Protein AF-A0A1A8V315-F1 (afdb_monomer)

Solvent-accessible surface area (backbone atoms only — not comparable to full-atom values): 9572 Å² total; per-residue (Å²): 135,84,80,90,46,44,50,43,30,44,54,41,32,74,73,71,54,58,68,67,44,78,43,69,24,20,44,36,90,91,48,75,68,46,77,37,24,25,43,27,65,68,96,79,27,27,38,60,56,55,62,44,84,87,80,79,86,56,86,78,93,47,46,53,66,44,49,36,66,28,47,74,40,64,92,52,38,28,38,58,14,49,55,49,49,14,42,56,28,67,58,87,80,31,70,42,77,47,79,49,71,48,101,83,71,51,72,37,32,35,34,20,57,41,31,34,31,36,51,76,95,56,36,40,22,33,39,59,36,70,76,48,76,73,58,60,63,66,49,67,58,45,97,86,56,47,46,46,70,34,44,53,61,29,88,81,40,79,48,72,86,56,92,90,61,77,131

Organism: Nothobranchius furzeri (NCBI:txid105023)

Secondary structure (DSSP, 8-state):
----S-SSHHHHHHTT--S-EEEEE-SSTTSPPEEEEEESSGGGS-EEE-EE-SSS-S-----HHHHHH-EE-TTSSEE--HHHHHHHHSSS---EEEEEE-TT--EEEEEEEEEEE--GGGTT-EEEEEEEESS---TB--SSSB-TTPPP-BTTB--SS-TTS--

Nearest PDB structures (foldseek):
  8vgp-assembly1_A  TM=9.486E-01  e=1.548E-16  Homo sapiens
  1z3s-assembly1_A  TM=9.530E-01  e=2.360E-16  Homo sapiens
  1z3u-assembly4_D  TM=9.524E-01  e=3.190E-16  Homo sapiens
  4jzc-assembly1_A  TM=9.519E-01  e=7.416E-16  Homo sapiens
  4jyo-assembly1_X  TM=9.415E-01  e=1.623E-15  Homo sapiens

Mean predicted aligned error: 3.52 Å

Foldseek 3Di:
DDQPFALFLLSVVVVVNQDWDWDWHNLDSVDDIDIFTWHRDPPRTSDTDQFDADPPPDDPQDDPVCQQCKDDDNVHGIGNHLVSQQSNQVDDWDKDKDWDADPVRDIWIKMFRHWHFHDVVLQRQIAGHDIDIDPDDQCCDDPVRHSHRAHDAHPNGAPGDPPPDRD

Structure (mmCIF, N/CA/C/O backbone):
data_AF-A0A1A8V315-F1
#
_entry.id   AF-A0A1A8V315-F1
#
loop_
_atom_site.group_PDB
_atom_site.id
_atom_site.type_symbol
_atom_site.label_atom_id
_atom_site.label_alt_id
_atom_site.label_comp_id
_atom_site.label_asym_id
_atom_site.label_entity_id
_atom_site.label_seq_id
_atom_site.pdbx_PDB_ins_code
_atom_site.Cartn_x
_atom_site.Cartn_y
_atom_site.Cartn_z
_atom_site.occupancy
_atom_site.B_iso_or_equiv
_atom_site.auth_seq_id
_atom_site.auth_comp_id
_atom_site.auth_asym_id
_atom_site.auth_atom_id
_atom_site.pdbx_PDB_model_num
ATOM 1 N N . MET A 1 1 ? 6.323 -18.278 19.549 1.00 60.03 1 MET A N 1
ATOM 2 C CA . MET A 1 1 ? 6.688 -16.880 19.848 1.00 60.03 1 MET A CA 1
ATOM 3 C C . MET A 1 1 ? 5.394 -16.127 20.091 1.00 60.03 1 MET A C 1
ATOM 5 O O . MET A 1 1 ? 4.423 -16.421 19.403 1.00 60.03 1 MET A O 1
ATOM 9 N N . GLU A 1 2 ? 5.339 -15.284 21.117 1.00 66.12 2 GLU A N 1
ATOM 10 C CA . GLU A 1 2 ? 4.138 -14.518 21.471 1.00 66.12 2 GLU A CA 1
ATOM 11 C C . GLU A 1 2 ? 4.089 -13.244 20.619 1.00 66.12 2 GLU A C 1
ATOM 13 O O . GLU A 1 2 ? 5.102 -12.560 20.475 1.00 66.12 2 GLU A O 1
ATOM 18 N N . ARG A 1 3 ? 2.941 -12.975 19.989 1.00 76.44 3 ARG A N 1
ATOM 19 C CA . ARG A 1 3 ? 2.731 -11.798 19.139 1.00 76.44 3 ARG A CA 1
ATOM 20 C C . ARG A 1 3 ? 2.585 -10.571 20.043 1.00 76.44 3 ARG A C 1
ATOM 22 O O . ARG A 1 3 ? 1.641 -10.513 20.823 1.00 76.44 3 ARG A O 1
ATOM 29 N N . LEU A 1 4 ? 3.514 -9.617 19.950 1.00 86.69 4 LEU A N 1
ATOM 30 C CA . LEU A 1 4 ? 3.532 -8.423 20.811 1.00 86.69 4 LEU A CA 1
ATOM 31 C C . LEU A 1 4 ? 2.652 -7.283 20.279 1.00 86.69 4 LEU A C 1
ATOM 33 O O . LEU A 1 4 ? 2.196 -6.452 21.062 1.00 86.69 4 LEU A O 1
ATOM 37 N N . HIS A 1 5 ? 2.399 -7.253 18.968 1.00 94.75 5 HIS A N 1
ATOM 38 C CA . HIS A 1 5 ? 1.561 -6.249 18.312 1.00 94.75 5 HIS A CA 1
ATOM 39 C C . HIS A 1 5 ? 0.553 -6.908 17.363 1.00 94.75 5 HIS A C 1
ATOM 41 O O . HIS A 1 5 ? 0.868 -7.952 16.789 1.00 94.75 5 HIS A O 1
ATOM 47 N N . PRO A 1 6 ? -0.634 -6.313 17.154 1.00 96.75 6 PRO A N 1
ATOM 48 C CA . PRO A 1 6 ? -1.595 -6.787 16.158 1.00 96.75 6 PRO A CA 1
ATOM 49 C C . PRO A 1 6 ? -0.965 -6.904 14.766 1.00 96.75 6 PRO A C 1
ATOM 51 O O . PRO A 1 6 ? -0.082 -6.126 14.416 1.00 96.75 6 PRO A O 1
ATOM 54 N N . GLN A 1 7 ? -1.416 -7.855 13.953 1.00 96.31 7 GLN A N 1
ATOM 55 C CA . GLN A 1 7 ? -0.865 -8.082 12.614 1.00 96.31 7 GLN A CA 1
ATOM 56 C C . GLN A 1 7 ? -1.101 -6.917 11.662 1.00 96.31 7 GLN A C 1
ATOM 58 O O . GLN A 1 7 ? -0.242 -6.586 10.847 1.00 96.31 7 GLN A O 1
ATOM 63 N N . ASP A 1 8 ? -2.288 -6.334 11.759 1.00 97.44 8 ASP A N 1
ATOM 64 C CA . ASP A 1 8 ? -2.817 -5.340 10.846 1.00 97.44 8 ASP A CA 1
ATOM 65 C C . ASP A 1 8 ? -3.928 -4.522 11.520 1.00 97.44 8 ASP A C 1
ATOM 67 O O . ASP A 1 8 ? -4.330 -4.771 12.664 1.00 97.44 8 ASP A O 1
ATOM 71 N N . CYS A 1 9 ? -4.441 -3.533 10.791 1.00 98.44 9 CYS A N 1
ATOM 72 C CA . CYS A 1 9 ? -5.534 -2.687 11.246 1.00 98.44 9 CYS A CA 1
ATOM 73 C C . CYS A 1 9 ? -6.849 -3.456 11.438 1.00 98.44 9 CYS A C 1
ATOM 75 O O . CYS A 1 9 ? -7.658 -3.063 12.276 1.00 98.44 9 CYS A O 1
ATOM 77 N N . ALA A 1 10 ? -7.066 -4.572 10.735 1.00 97.88 10 ALA A N 1
ATOM 78 C CA . ALA A 1 10 ? -8.269 -5.382 10.900 1.00 97.88 10 ALA A CA 1
ATOM 79 C C . ALA A 1 10 ? -8.264 -6.134 12.241 1.00 97.88 10 ALA A C 1
ATOM 81 O O . ALA A 1 10 ? -9.309 -6.282 12.878 1.00 97.88 10 ALA A O 1
ATOM 82 N N . GLU A 1 11 ? -7.102 -6.598 12.711 1.00 97.31 11 GLU A N 1
ATOM 83 C CA . GLU A 1 11 ? -6.946 -7.148 14.057 1.00 97.31 11 GLU A CA 1
ATOM 84 C C . GLU A 1 11 ? -7.182 -6.077 15.127 1.00 97.31 11 GLU A C 1
ATOM 86 O O . GLU A 1 11 ? -7.951 -6.329 16.052 1.00 97.31 11 GLU A O 1
ATOM 91 N N . ILE A 1 12 ? -6.625 -4.872 14.959 1.00 98.31 12 ILE A N 1
ATOM 92 C CA . ILE A 1 12 ? -6.882 -3.724 15.850 1.00 98.31 12 ILE A CA 1
ATOM 93 C C . ILE A 1 12 ? -8.383 -3.406 15.915 1.00 98.31 12 ILE A C 1
ATOM 95 O O . ILE A 1 12 ? -8.949 -3.295 17.003 1.00 98.31 12 ILE A O 1
ATOM 99 N N . TYR A 1 13 ? -9.047 -3.340 14.761 1.00 98.38 13 TYR A N 1
ATOM 100 C CA . TYR A 1 13 ? -10.476 -3.056 14.672 1.00 98.38 13 TYR A CA 1
ATOM 101 C C . TYR A 1 13 ? -11.324 -4.108 15.398 1.00 98.38 13 TYR A C 1
ATOM 103 O O . TYR A 1 13 ? -12.229 -3.775 16.164 1.00 98.38 13 TYR A O 1
ATOM 111 N N . ARG A 1 14 ? -10.992 -5.400 15.245 1.00 97.94 14 ARG A N 1
ATOM 112 C CA . ARG A 1 14 ? -11.667 -6.500 15.963 1.00 97.94 14 ARG A CA 1
ATOM 113 C C . ARG A 1 14 ? -11.475 -6.453 17.479 1.00 97.94 14 ARG A C 1
ATOM 115 O O . ARG A 1 14 ? -12.304 -7.009 18.197 1.00 97.94 14 ARG A O 1
ATOM 122 N N . LEU A 1 15 ? -10.422 -5.798 17.967 1.00 96.94 15 LEU A N 1
ATOM 123 C CA . LEU A 1 15 ? -10.215 -5.544 19.397 1.00 96.94 15 LEU A CA 1
ATOM 124 C C . LEU A 1 15 ? -11.086 -4.388 19.929 1.00 96.94 15 LEU A C 1
ATOM 126 O O . LEU A 1 15 ? -11.031 -4.089 21.119 1.00 96.94 15 LEU A O 1
ATOM 130 N N . GLY A 1 16 ? -11.914 -3.769 19.080 1.00 97.81 16 GLY A N 1
ATOM 131 C CA . GLY A 1 16 ? -12.839 -2.695 19.448 1.00 97.81 16 GLY A CA 1
ATOM 132 C C . GLY A 1 16 ? -12.241 -1.293 19.348 1.00 97.81 16 GLY A C 1
ATOM 133 O O . GLY A 1 16 ? -12.861 -0.340 19.812 1.00 97.81 16 GLY A O 1
ATOM 134 N N . ILE A 1 17 ? -11.051 -1.156 18.758 1.00 98.00 17 ILE A N 1
ATOM 135 C CA . ILE A 1 17 ? -10.413 0.137 18.504 1.00 98.00 17 ILE A CA 1
ATOM 136 C C . ILE A 1 17 ? -10.836 0.599 17.107 1.00 98.00 17 ILE A C 1
ATOM 138 O O . ILE A 1 17 ? -10.358 0.074 16.104 1.00 98.00 17 ILE A O 1
ATOM 142 N N . THR A 1 18 ? -11.757 1.560 17.049 1.00 97.69 18 THR A N 1
ATOM 143 C CA . THR A 1 18 ? -12.447 1.957 15.810 1.00 97.69 18 THR A CA 1
ATOM 144 C C . THR A 1 18 ? -12.186 3.404 15.393 1.00 97.69 18 THR A C 1
ATOM 146 O O . THR A 1 18 ? -12.933 3.930 14.577 1.00 97.69 18 THR A O 1
ATOM 149 N N . GLU A 1 19 ? -11.181 4.068 15.965 1.00 98.31 19 GLU A N 1
ATOM 150 C CA . GLU A 1 19 ? -10.804 5.431 15.573 1.00 98.31 19 GLU A CA 1
ATOM 151 C C . GLU A 1 19 ? -9.685 5.405 14.528 1.00 98.31 19 GLU A C 1
ATOM 153 O O . GLU A 1 19 ? -8.720 4.642 14.657 1.00 98.31 19 GLU A O 1
ATOM 158 N N . ASP A 1 20 ? -9.790 6.254 13.508 1.00 98.56 20 ASP A N 1
ATOM 159 C CA . ASP A 1 20 ? -8.708 6.485 12.551 1.00 98.56 20 ASP A CA 1
ATOM 160 C C . ASP A 1 20 ? -7.434 6.935 13.268 1.00 98.56 20 ASP A C 1
ATOM 162 O O . ASP A 1 20 ? -7.462 7.750 14.194 1.00 98.56 20 ASP A O 1
ATOM 166 N N . GLY A 1 21 ? -6.281 6.442 12.824 1.00 98.31 21 GLY A N 1
ATOM 167 C CA . GLY A 1 21 ? -5.029 6.813 13.469 1.00 98.31 21 GLY A CA 1
ATOM 168 C C . GLY A 1 21 ? -3.811 6.076 12.954 1.00 98.31 21 GLY A C 1
ATOM 169 O O . GLY A 1 21 ? -3.885 5.252 12.043 1.00 98.31 21 GLY A O 1
ATOM 170 N N . ILE A 1 22 ? -2.667 6.396 13.554 1.00 98.62 22 ILE A N 1
ATOM 171 C CA . ILE A 1 22 ? -1.428 5.650 13.352 1.00 98.62 22 ILE A CA 1
ATOM 172 C C . ILE A 1 22 ? -1.292 4.639 14.479 1.00 98.62 22 ILE A C 1
ATOM 174 O O . ILE A 1 22 ? -1.360 4.997 15.654 1.00 98.62 22 ILE A O 1
ATOM 178 N N . TYR A 1 23 ? -1.073 3.387 14.105 1.00 98.44 23 TYR A N 1
ATOM 179 C CA . TYR A 1 23 ? -0.937 2.280 15.034 1.00 98.44 23 TYR A CA 1
ATOM 180 C C . TYR A 1 23 ? 0.316 1.474 14.730 1.00 98.44 23 TYR A C 1
ATOM 182 O O . TYR A 1 23 ? 0.768 1.393 13.588 1.00 98.44 23 TYR A O 1
ATOM 190 N N . THR A 1 24 ? 0.863 0.837 15.760 1.00 98.06 24 THR A N 1
ATOM 191 C CA . THR A 1 24 ? 1.945 -0.132 15.597 1.00 98.06 24 THR A CA 1
ATOM 192 C C . THR A 1 24 ? 1.365 -1.501 15.260 1.00 98.06 24 THR A C 1
ATOM 194 O O . THR A 1 24 ? 0.593 -2.058 16.043 1.00 98.06 24 THR A O 1
ATOM 197 N N . ILE A 1 25 ? 1.778 -2.051 14.121 1.00 97.75 25 ILE A N 1
ATOM 198 C CA . ILE A 1 25 ? 1.414 -3.392 13.659 1.00 97.75 25 ILE A CA 1
ATOM 199 C C . ILE A 1 25 ? 2.659 -4.259 13.467 1.00 97.75 25 ILE A C 1
ATOM 201 O O . ILE A 1 25 ? 3.766 -3.751 13.295 1.00 97.75 25 ILE A O 1
ATOM 205 N N . GLN A 1 26 ? 2.482 -5.577 13.465 1.00 97.00 26 GLN A N 1
ATOM 206 C CA . GLN A 1 26 ? 3.531 -6.554 13.189 1.00 97.00 26 GLN A CA 1
ATOM 207 C C . GLN A 1 26 ? 3.035 -7.588 12.159 1.00 97.00 26 GLN A C 1
ATOM 209 O O . GLN A 1 26 ? 2.537 -8.653 12.537 1.00 97.00 26 GLN A O 1
ATOM 214 N N . PRO A 1 27 ? 3.168 -7.287 10.848 1.00 95.50 27 PRO A N 1
ATOM 215 C CA . PRO A 1 27 ? 2.681 -8.152 9.771 1.00 95.50 27 PRO A CA 1
ATOM 216 C C . PRO A 1 27 ? 3.271 -9.564 9.769 1.00 95.50 27 PRO A C 1
ATOM 218 O O . PRO A 1 27 ? 2.569 -10.532 9.475 1.00 95.50 27 PRO A O 1
ATOM 221 N N . ASP A 1 28 ? 4.559 -9.667 10.100 1.00 93.06 28 ASP A N 1
ATOM 222 C CA . ASP A 1 28 ? 5.306 -10.914 10.234 1.00 93.06 28 ASP A CA 1
ATOM 223 C C . ASP A 1 28 ? 5.763 -11.078 11.687 1.00 93.06 28 ASP A C 1
ATOM 225 O O . ASP A 1 28 ? 6.378 -10.175 12.251 1.00 93.06 28 ASP A O 1
ATOM 229 N N . LEU A 1 29 ? 5.489 -12.240 12.284 1.00 89.44 29 LEU A N 1
ATOM 230 C CA . LEU A 1 29 ? 5.879 -12.563 13.660 1.00 89.44 29 LEU A CA 1
ATOM 231 C C . LEU A 1 29 ? 7.397 -12.564 13.859 1.00 89.44 29 LEU A C 1
ATOM 233 O O . LEU A 1 29 ? 7.860 -12.306 14.969 1.00 89.44 29 LEU A O 1
ATOM 237 N N . GLU A 1 30 ? 8.153 -12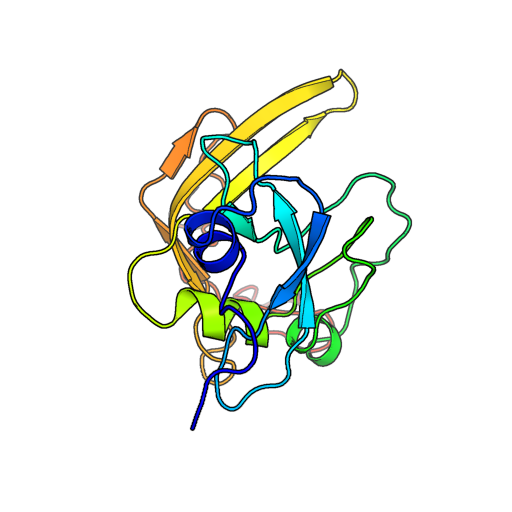.881 12.809 1.00 89.75 30 GLU A N 1
ATOM 238 C CA . GLU A 1 30 ? 9.620 -12.870 12.831 1.00 89.75 30 GLU A CA 1
ATOM 239 C C . GLU A 1 30 ? 10.198 -11.523 12.362 1.00 89.75 30 GLU A C 1
ATOM 241 O O . GLU A 1 30 ? 11.399 -11.280 12.488 1.00 89.75 30 GLU A O 1
ATOM 246 N N . GLY A 1 31 ? 9.341 -10.633 11.851 1.00 88.81 31 GLY A N 1
ATOM 247 C CA . GLY A 1 31 ? 9.699 -9.308 11.363 1.00 88.81 31 GLY A CA 1
ATOM 248 C C . GLY A 1 31 ? 9.555 -8.204 12.418 1.00 88.81 31 GLY A C 1
ATOM 249 O O . GLY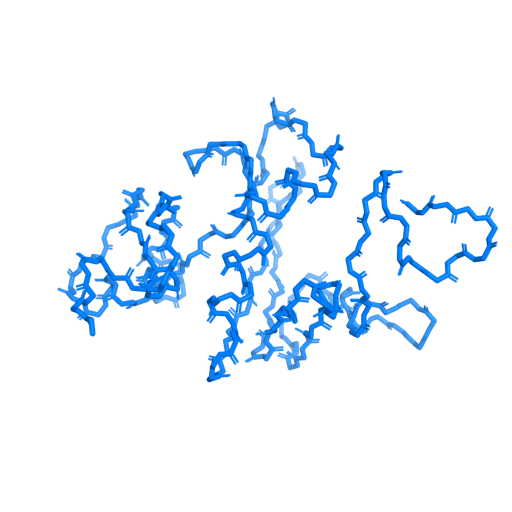 A 1 31 ? 8.946 -8.403 13.477 1.00 88.81 31 GLY A O 1
ATOM 250 N N . PRO A 1 32 ? 10.112 -7.010 12.142 1.00 91.75 32 PRO A N 1
ATOM 251 C CA . PRO A 1 32 ? 9.949 -5.854 13.011 1.00 91.75 32 PRO A CA 1
ATOM 252 C C . PRO A 1 32 ? 8.499 -5.357 13.002 1.00 91.75 32 PRO A C 1
ATOM 254 O O . PRO A 1 32 ? 7.795 -5.443 11.994 1.00 91.75 32 PRO A O 1
ATOM 257 N N . ALA A 1 33 ? 8.077 -4.780 14.126 1.00 95.88 33 ALA A N 1
ATOM 258 C CA . ALA A 1 33 ? 6.872 -3.966 14.160 1.00 95.88 33 ALA A CA 1
ATOM 259 C C . ALA A 1 33 ? 7.108 -2.630 13.436 1.00 95.88 33 ALA A C 1
ATOM 261 O O . ALA A 1 33 ? 8.234 -2.128 13.392 1.00 95.88 33 ALA A O 1
ATOM 262 N N . LEU A 1 34 ? 6.045 -2.055 12.882 1.00 97.00 34 LEU A N 1
ATOM 263 C CA . LEU A 1 34 ? 6.081 -0.811 12.118 1.00 97.00 34 LEU A CA 1
ATOM 264 C C . LEU A 1 34 ? 4.816 0.016 12.349 1.00 97.00 34 LEU A C 1
ATOM 266 O O . LEU A 1 34 ? 3.779 -0.512 12.750 1.00 97.00 34 LEU A O 1
ATOM 270 N N . GLU A 1 35 ? 4.905 1.317 12.097 1.00 98.19 35 GLU A N 1
ATOM 271 C CA . GLU A 1 35 ? 3.755 2.217 12.151 1.00 98.19 35 GLU A CA 1
ATOM 272 C C . GLU A 1 35 ? 2.970 2.168 10.838 1.00 98.19 35 GLU A C 1
ATOM 274 O O . GLU A 1 35 ? 3.537 2.316 9.755 1.00 98.19 35 GLU A O 1
ATOM 279 N N . ALA A 1 36 ? 1.656 1.992 10.938 1.00 98.50 36 ALA A N 1
ATOM 280 C CA . ALA A 1 36 ? 0.740 2.011 9.810 1.00 98.50 36 ALA A CA 1
ATOM 281 C C . ALA A 1 36 ? -0.427 2.953 10.095 1.00 98.50 36 ALA A C 1
ATOM 283 O O . ALA A 1 36 ? -0.920 3.035 11.222 1.00 98.50 36 ALA A O 1
ATOM 284 N N . LYS A 1 37 ? -0.889 3.648 9.055 1.00 98.69 37 LYS A N 1
ATOM 285 C CA . LYS A 1 37 ? -2.153 4.372 9.119 1.00 98.69 37 LYS A CA 1
ATOM 286 C C . LYS A 1 37 ? -3.292 3.370 8.985 1.00 98.69 37 LYS A C 1
ATOM 288 O O . LYS A 1 37 ? -3.330 2.603 8.021 1.00 98.69 37 LYS A O 1
ATOM 293 N N . CYS A 1 38 ? -4.203 3.399 9.945 1.00 98.75 38 CYS A N 1
ATOM 294 C CA . CYS A 1 38 ? -5.424 2.622 9.923 1.00 98.75 38 CYS A CA 1
ATOM 295 C C . CYS A 1 38 ? -6.611 3.533 9.635 1.00 98.75 38 CYS A C 1
ATOM 297 O O . CYS A 1 38 ? -6.825 4.514 10.348 1.00 98.75 38 CYS A O 1
ATOM 299 N N . ASP A 1 39 ? -7.361 3.178 8.598 1.00 98.62 39 ASP A N 1
ATOM 300 C CA . ASP A 1 39 ? -8.690 3.714 8.327 1.00 98.62 39 ASP A CA 1
ATOM 301 C C . ASP A 1 39 ? -9.718 2.737 8.916 1.00 98.62 39 ASP A C 1
ATOM 303 O O . ASP A 1 39 ? -9.848 1.576 8.505 1.00 98.62 39 ASP A O 1
ATOM 307 N N . MET A 1 40 ? -10.390 3.204 9.960 1.00 98.44 40 MET A N 1
ATOM 308 C CA . MET A 1 40 ? -11.342 2.471 10.778 1.00 98.44 40 MET A CA 1
ATOM 309 C C . MET A 1 40 ? -12.796 2.838 10.457 1.00 98.44 40 MET A C 1
ATOM 311 O O . MET A 1 40 ? -13.712 2.275 11.057 1.00 98.44 40 MET A O 1
ATOM 315 N N . GLU A 1 41 ? -13.034 3.715 9.484 1.00 97.88 41 GLU A N 1
ATOM 316 C CA . GLU A 1 41 ? -14.374 4.203 9.150 1.00 97.88 41 GLU A CA 1
ATOM 317 C C . GLU A 1 41 ? -14.838 3.738 7.764 1.00 97.88 41 GLU A C 1
ATOM 319 O O . GLU A 1 41 ? -15.978 3.282 7.591 1.00 97.88 41 GLU A O 1
ATOM 324 N N . THR A 1 42 ? -13.962 3.809 6.763 1.00 96.88 42 THR A N 1
ATOM 325 C CA . THR A 1 42 ? -14.301 3.559 5.362 1.00 96.88 42 THR A CA 1
ATOM 326 C C . THR A 1 42 ? -14.790 2.130 5.172 1.00 96.88 42 THR A C 1
ATOM 328 O O . THR A 1 42 ? -14.107 1.168 5.501 1.00 96.88 42 THR A O 1
ATOM 331 N N . VAL A 1 43 ? -15.993 1.959 4.614 1.00 95.31 43 VAL A N 1
ATOM 332 C CA . VAL A 1 43 ? -16.558 0.643 4.238 1.00 95.31 43 VAL A CA 1
ATOM 333 C C . VAL A 1 43 ? -16.451 -0.396 5.376 1.00 95.31 43 VAL A C 1
ATOM 335 O O . VAL A 1 43 ? -16.145 -1.561 5.153 1.00 95.31 43 VAL A O 1
ATOM 338 N N . GLY A 1 44 ? -16.708 0.023 6.619 1.00 95.88 44 GLY A N 1
ATOM 339 C CA . GLY A 1 44 ? -16.686 -0.871 7.783 1.00 95.88 44 GLY A CA 1
ATOM 340 C C . GLY A 1 44 ? -15.334 -0.991 8.494 1.00 95.88 44 GLY A C 1
ATOM 341 O O . GLY A 1 44 ? -15.251 -1.762 9.447 1.00 95.88 44 GLY A O 1
ATOM 342 N N . GLY A 1 45 ? -14.325 -0.219 8.080 1.00 97.81 45 GLY A N 1
ATOM 343 C CA . GLY A 1 45 ? -13.070 -0.042 8.809 1.00 97.81 45 GLY A CA 1
ATOM 344 C C . GLY A 1 45 ? -12.104 -1.225 8.768 1.00 97.81 45 GLY A C 1
ATOM 345 O O . GLY A 1 45 ? -12.310 -2.219 8.070 1.00 97.81 45 GLY A O 1
ATOM 346 N N . GLY A 1 46 ? -11.018 -1.105 9.536 1.00 98.25 46 GLY A N 1
ATOM 347 C CA . GLY A 1 46 ? -9.965 -2.117 9.626 1.00 98.25 46 GLY A CA 1
ATOM 348 C C . GLY A 1 46 ? -8.991 -2.108 8.446 1.00 98.25 46 GLY A C 1
ATOM 349 O O . GLY A 1 46 ? -8.281 -3.089 8.226 1.00 98.25 46 GLY A O 1
ATOM 350 N N . TRP A 1 47 ? -8.936 -1.018 7.684 1.00 98.62 47 TRP A N 1
ATOM 351 C CA . TRP A 1 47 ? -8.071 -0.897 6.519 1.00 98.62 47 TRP A CA 1
ATOM 352 C C . TRP A 1 47 ? -6.669 -0.459 6.914 1.00 98.62 47 TRP A C 1
ATOM 354 O O . TRP A 1 47 ? -6.467 0.622 7.461 1.00 98.62 47 TRP A O 1
ATOM 364 N N . THR A 1 48 ? -5.679 -1.275 6.564 1.00 98.75 48 THR A N 1
ATOM 365 C CA . THR A 1 48 ? -4.274 -0.867 6.595 1.00 98.75 48 THR A CA 1
ATOM 366 C C . THR A 1 48 ? -3.963 -0.063 5.339 1.00 98.75 48 THR A C 1
ATOM 368 O O . THR A 1 48 ? -3.973 -0.608 4.233 1.00 98.75 48 THR A O 1
ATOM 371 N N . VAL A 1 49 ? -3.665 1.227 5.489 1.00 98.75 49 VAL A N 1
ATOM 372 C CA . VAL A 1 49 ? -3.274 2.081 4.363 1.00 98.75 49 VAL A CA 1
ATOM 373 C C . VAL A 1 49 ? -1.849 1.716 3.949 1.00 98.75 49 VAL A C 1
ATOM 375 O O . VAL A 1 49 ? -0.894 1.939 4.687 1.00 98.75 49 VAL A O 1
ATOM 378 N N . ILE A 1 50 ? -1.711 1.116 2.766 1.00 98.62 50 ILE A N 1
ATOM 379 C CA . ILE A 1 50 ? -0.415 0.646 2.247 1.00 98.62 50 ILE A CA 1
ATOM 380 C C . ILE A 1 50 ? 0.324 1.701 1.411 1.00 98.62 50 ILE A C 1
ATOM 382 O O . ILE A 1 50 ? 1.532 1.591 1.196 1.00 98.62 50 ILE A O 1
ATOM 386 N N . GLN A 1 51 ? -0.405 2.694 0.900 1.00 98.69 51 GLN A N 1
ATOM 387 C CA . GLN A 1 51 ? 0.099 3.751 0.032 1.00 98.69 51 GLN A CA 1
ATOM 388 C C . GLN A 1 51 ? -0.843 4.956 0.105 1.00 98.69 51 GLN A C 1
ATOM 390 O O . GLN A 1 51 ? -2.056 4.773 0.012 1.00 98.69 51 GLN A O 1
ATOM 395 N N . ASN A 1 52 ? -0.303 6.172 0.199 1.00 98.50 52 ASN A N 1
ATOM 396 C CA . ASN A 1 52 ? -1.096 7.405 0.169 1.00 98.50 52 ASN A CA 1
ATOM 397 C C . ASN A 1 52 ? -0.373 8.522 -0.603 1.00 98.50 52 ASN A C 1
ATOM 399 O O . ASN A 1 52 ? 0.811 8.747 -0.352 1.00 98.50 52 ASN A O 1
ATOM 403 N N . ARG A 1 53 ? -1.095 9.239 -1.484 1.00 98.12 53 ARG A N 1
ATOM 404 C CA . ARG A 1 53 ? -0.662 10.480 -2.165 1.00 98.12 53 ARG A CA 1
ATOM 405 C C . ARG A 1 53 ? -1.696 11.574 -1.930 1.00 98.12 53 ARG A C 1
ATOM 407 O O . ARG A 1 53 ? -2.886 11.292 -2.024 1.00 98.12 53 ARG A O 1
ATOM 414 N N . GLN A 1 54 ? -1.260 12.805 -1.690 1.00 96.44 54 GLN A N 1
ATOM 415 C CA . GLN A 1 54 ? -2.161 13.936 -1.441 1.00 96.44 54 GLN A CA 1
ATOM 416 C C . GLN A 1 54 ? -1.571 15.311 -1.800 1.00 96.44 54 GLN A C 1
ATOM 418 O O . GLN A 1 54 ? -2.323 16.210 -2.164 1.00 96.44 54 GLN A O 1
ATOM 423 N N . ASP A 1 55 ? -0.253 15.501 -1.692 1.00 96.19 55 ASP A N 1
ATOM 424 C CA . ASP A 1 55 ? 0.389 16.825 -1.777 1.00 96.19 55 ASP A CA 1
ATOM 425 C C . ASP A 1 55 ? 1.698 16.838 -2.584 1.00 96.19 55 ASP A C 1
ATOM 427 O O . ASP A 1 55 ? 2.216 17.910 -2.900 1.00 96.19 55 ASP A O 1
ATOM 431 N N . GLY A 1 56 ? 2.216 15.668 -2.968 1.00 95.62 56 GLY A N 1
ATOM 432 C CA . GLY A 1 56 ? 3.445 15.526 -3.742 1.00 95.62 56 GLY A CA 1
ATOM 433 C C . GLY A 1 56 ? 4.724 15.861 -2.972 1.00 95.62 56 GLY A C 1
ATOM 434 O O . GLY A 1 56 ? 5.758 16.073 -3.606 1.00 95.62 56 GLY A O 1
ATOM 435 N N . LEU A 1 57 ? 4.686 15.934 -1.636 1.00 96.44 57 LEU A N 1
ATOM 436 C CA . LEU A 1 57 ? 5.856 16.279 -0.820 1.00 96.44 57 LEU A CA 1
ATOM 437 C C . LEU A 1 57 ? 6.869 15.138 -0.688 1.00 96.44 57 LEU A C 1
ATOM 439 O O . LEU A 1 57 ? 8.025 15.383 -0.334 1.00 96.44 57 LEU A O 1
ATOM 443 N N . VAL A 1 58 ? 6.460 13.898 -0.956 1.00 97.81 58 VAL A N 1
ATOM 444 C CA . VAL A 1 58 ? 7.345 12.735 -0.888 1.00 97.81 58 VAL A CA 1
ATOM 445 C C . VAL A 1 58 ? 7.693 12.278 -2.297 1.00 97.81 58 VAL A C 1
ATOM 447 O O . VAL A 1 58 ? 6.823 12.052 -3.137 1.00 97.81 58 VAL A O 1
ATOM 450 N N . ASP A 1 59 ? 8.992 12.117 -2.554 1.00 97.62 59 ASP A N 1
ATOM 451 C CA . ASP A 1 59 ? 9.470 11.502 -3.789 1.00 97.62 59 ASP A CA 1
ATOM 452 C C . ASP A 1 59 ? 9.189 9.994 -3.772 1.00 97.62 59 ASP A C 1
ATOM 454 O O . ASP A 1 59 ? 9.536 9.309 -2.807 1.00 97.62 59 ASP A O 1
ATOM 458 N N . PHE A 1 60 ? 8.571 9.494 -4.842 1.00 98.06 60 PHE A N 1
ATOM 459 C CA . PHE A 1 60 ? 8.277 8.075 -5.061 1.00 98.06 60 PHE A CA 1
ATOM 460 C C . PHE A 1 60 ? 9.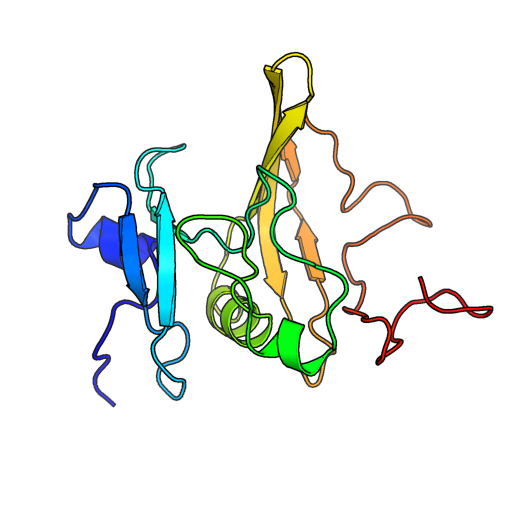217 7.444 -6.097 1.00 98.06 60 PHE A C 1
ATOM 462 O O . PHE A 1 60 ? 9.156 6.241 -6.314 1.00 98.06 60 PHE A O 1
ATOM 469 N N . ASN A 1 61 ? 10.127 8.201 -6.714 1.00 97.12 61 ASN A N 1
ATOM 470 C CA . ASN A 1 61 ? 11.189 7.626 -7.530 1.00 97.12 61 ASN A CA 1
ATOM 471 C C . ASN A 1 61 ? 12.311 7.087 -6.630 1.00 97.12 61 ASN A C 1
ATOM 473 O O . ASN A 1 61 ? 13.336 7.732 -6.413 1.00 97.12 61 ASN A O 1
ATOM 477 N N . ARG A 1 62 ? 12.067 5.910 -6.053 1.00 98.00 62 ARG A N 1
ATOM 478 C CA . ARG A 1 62 ? 12.915 5.286 -5.034 1.00 98.00 62 ARG A CA 1
ATOM 479 C C . ARG A 1 62 ? 13.545 3.988 -5.517 1.00 98.00 62 ARG A C 1
ATOM 481 O O . ARG A 1 62 ? 13.075 3.353 -6.462 1.00 98.00 62 ARG A O 1
ATOM 488 N N . THR A 1 63 ? 14.608 3.592 -4.830 1.00 98.44 63 THR A N 1
ATOM 489 C CA . THR A 1 63 ? 15.341 2.351 -5.100 1.00 98.44 63 THR A CA 1
ATOM 490 C C . THR A 1 63 ? 14.546 1.105 -4.706 1.00 98.44 63 THR A C 1
ATOM 492 O O . THR A 1 63 ? 13.585 1.168 -3.932 1.00 98.44 63 THR A O 1
ATOM 495 N N . TRP A 1 64 ? 14.981 -0.065 -5.182 1.00 98.62 64 TRP A N 1
ATOM 496 C CA . TRP A 1 64 ? 14.406 -1.358 -4.797 1.00 98.62 64 TRP A CA 1
ATOM 497 C C . TRP A 1 64 ? 14.397 -1.553 -3.281 1.00 98.62 64 TRP A C 1
ATOM 499 O O . TRP A 1 64 ? 13.416 -2.037 -2.715 1.00 98.62 64 TRP A O 1
ATOM 509 N N . GLN A 1 65 ? 15.501 -1.188 -2.624 1.00 98.62 65 GLN A N 1
ATOM 510 C CA . GLN A 1 65 ? 15.646 -1.339 -1.181 1.00 98.62 65 GLN A CA 1
ATOM 511 C C . GLN A 1 65 ? 14.647 -0.458 -0.423 1.00 98.62 65 GLN A C 1
ATOM 513 O O . GLN A 1 65 ? 13.991 -0.945 0.494 1.00 98.62 65 GLN A O 1
ATOM 518 N N . GLU A 1 66 ? 14.481 0.798 -0.835 1.00 98.62 66 GLU A N 1
ATOM 519 C CA . GLU A 1 66 ? 13.506 1.709 -0.228 1.00 98.62 66 GLU A CA 1
ATOM 520 C C . GLU A 1 66 ? 12.069 1.222 -0.449 1.00 98.62 66 GLU A C 1
ATOM 522 O O . GLU A 1 66 ? 11.267 1.231 0.478 1.00 98.62 66 GLU A O 1
ATOM 527 N N . TYR A 1 67 ? 11.731 0.714 -1.637 1.00 98.75 67 TYR A N 1
ATOM 528 C CA . TYR A 1 67 ? 10.411 0.121 -1.874 1.00 98.75 67 TYR A CA 1
ATOM 529 C C . TYR A 1 67 ? 10.178 -1.174 -1.093 1.00 98.75 67 TYR A C 1
ATOM 531 O O . TYR A 1 67 ? 9.041 -1.467 -0.715 1.00 98.75 67 TYR A O 1
ATOM 539 N N . ARG A 1 68 ? 11.230 -1.959 -0.831 1.00 98.50 68 ARG A N 1
ATOM 540 C CA . ARG A 1 68 ? 11.161 -3.131 0.050 1.00 98.50 68 ARG A CA 1
ATOM 541 C C . ARG A 1 68 ? 10.841 -2.729 1.485 1.00 98.50 68 ARG A C 1
ATOM 543 O O . ARG A 1 68 ? 9.956 -3.343 2.082 1.00 98.50 68 ARG A O 1
ATOM 550 N N . GLU A 1 69 ? 11.588 -1.768 2.019 1.00 98.12 69 GLU A N 1
ATOM 551 C CA . GLU A 1 69 ? 11.547 -1.354 3.428 1.00 98.12 69 GLU A CA 1
ATOM 552 C C . GLU A 1 69 ? 10.379 -0.411 3.738 1.00 98.12 69 GLU A C 1
ATOM 554 O O . GLU A 1 69 ? 9.884 -0.412 4.860 1.00 98.12 69 GLU A O 1
ATOM 559 N N . GLY A 1 70 ? 9.899 0.326 2.738 1.00 98.44 70 GLY A N 1
ATOM 560 C CA . GLY A 1 70 ? 8.922 1.393 2.909 1.00 98.44 70 GLY A CA 1
ATOM 561 C C . GLY A 1 70 ? 9.590 2.756 3.079 1.00 98.44 70 GLY A C 1
ATOM 562 O O . GLY A 1 70 ? 10.769 2.871 3.415 1.00 98.44 70 GLY A O 1
ATOM 563 N N . PHE A 1 71 ? 8.832 3.813 2.804 1.00 98.69 71 PHE A N 1
ATOM 564 C CA . PHE A 1 71 ? 9.303 5.193 2.906 1.00 98.69 71 PHE A CA 1
ATOM 565 C C . PHE A 1 71 ? 8.141 6.171 3.090 1.00 98.69 71 PHE A C 1
ATOM 567 O O . PHE A 1 71 ? 6.981 5.848 2.836 1.00 98.69 71 PHE A O 1
ATOM 574 N N . GLY A 1 72 ? 8.469 7.404 3.478 1.00 98.19 72 GLY A N 1
ATOM 575 C CA . GLY A 1 72 ? 7.494 8.461 3.746 1.00 98.19 72 GLY A CA 1
ATOM 576 C C . GLY A 1 72 ? 7.003 8.452 5.192 1.00 98.19 72 GLY A C 1
ATOM 577 O O . GLY A 1 72 ? 7.658 7.900 6.075 1.00 98.19 72 GLY A O 1
ATOM 578 N N . ASN A 1 73 ? 5.873 9.111 5.441 1.00 97.44 73 ASN A N 1
ATOM 579 C CA . ASN A 1 73 ? 5.270 9.215 6.769 1.00 97.44 73 ASN A CA 1
ATOM 580 C C . ASN A 1 73 ? 3.823 8.695 6.717 1.00 97.44 73 ASN A C 1
ATOM 582 O O . ASN A 1 73 ? 3.038 9.239 5.939 1.00 97.44 73 ASN A O 1
ATOM 586 N N . PRO A 1 74 ? 3.433 7.710 7.550 1.00 97.31 74 PRO A N 1
ATOM 587 C CA . PRO A 1 74 ? 2.057 7.216 7.620 1.00 97.31 74 PRO A CA 1
ATOM 588 C C . PRO A 1 74 ? 0.989 8.305 7.822 1.00 97.31 74 PRO A C 1
ATOM 590 O O . PRO A 1 74 ? -0.138 8.149 7.360 1.00 97.31 74 PRO A O 1
ATOM 593 N N . GLN A 1 75 ? 1.328 9.436 8.456 1.00 96.56 75 GLN A N 1
ATOM 594 C CA . GLN A 1 75 ? 0.421 10.584 8.617 1.00 96.56 75 GLN A CA 1
ATOM 595 C C . GLN A 1 75 ? 0.186 11.381 7.319 1.00 96.56 75 GLN A C 1
ATOM 597 O O . GLN A 1 75 ? -0.746 12.179 7.256 1.00 96.56 75 GLN A O 1
ATOM 602 N N . GLY A 1 76 ? 1.010 11.182 6.288 1.00 97.38 76 GLY A N 1
ATOM 603 C CA . GLY A 1 76 ? 0.945 11.872 4.999 1.00 97.38 76 GLY A CA 1
ATOM 604 C C . GLY A 1 76 ? 1.214 10.916 3.839 1.00 97.38 76 GLY A C 1
ATOM 605 O O . GLY A 1 76 ? 0.639 9.823 3.779 1.00 97.38 76 GLY A O 1
ATOM 606 N N . GLU A 1 77 ? 2.067 11.322 2.896 1.00 98.69 77 GLU A N 1
ATOM 607 C CA . GLU A 1 77 ? 2.446 10.463 1.772 1.00 98.69 77 GLU A CA 1
ATOM 608 C C . GLU A 1 77 ? 3.453 9.383 2.182 1.00 98.69 77 GLU A C 1
ATOM 610 O O . GLU A 1 77 ? 4.460 9.665 2.839 1.00 98.69 77 GLU A O 1
ATOM 615 N N . HIS A 1 78 ? 3.189 8.140 1.783 1.00 98.75 78 HIS A N 1
ATOM 616 C CA . HIS A 1 78 ? 4.047 7.005 2.118 1.00 98.75 78 HIS A CA 1
ATOM 617 C C . HIS A 1 78 ? 3.810 5.783 1.228 1.00 98.75 78 HIS A C 1
ATOM 619 O O . HIS A 1 78 ? 2.793 5.671 0.538 1.00 98.75 78 HIS A O 1
ATOM 625 N N . TRP A 1 79 ? 4.755 4.850 1.315 1.00 98.81 79 TRP A N 1
ATOM 626 C CA . TRP A 1 79 ? 4.656 3.464 0.876 1.00 98.81 79 TRP A CA 1
ATOM 627 C C . TRP A 1 79 ? 5.026 2.559 2.054 1.00 98.81 79 TRP A C 1
ATOM 629 O O . TRP A 1 79 ? 6.113 2.700 2.609 1.00 98.81 79 TRP A O 1
ATOM 639 N N . LEU A 1 80 ? 4.150 1.626 2.433 1.00 98.56 80 LEU A N 1
ATOM 640 C CA . LEU A 1 80 ? 4.334 0.785 3.627 1.00 98.56 80 LEU A CA 1
ATOM 641 C C . LEU A 1 80 ? 5.537 -0.169 3.527 1.00 98.56 80 LEU A C 1
ATOM 643 O O . LEU A 1 80 ? 6.110 -0.544 4.543 1.00 98.56 80 LEU A O 1
ATOM 647 N N . GLY A 1 81 ? 5.920 -0.558 2.308 1.00 98.56 81 GLY A N 1
ATOM 648 C CA . GLY A 1 81 ? 7.047 -1.456 2.050 1.00 98.56 81 GLY A CA 1
ATOM 649 C C . GLY A 1 81 ? 6.617 -2.829 1.539 1.00 98.56 81 GLY A C 1
ATOM 650 O O . GLY A 1 81 ? 5.749 -3.493 2.105 1.00 98.56 81 GLY A O 1
ATOM 651 N N . ASN A 1 82 ? 7.246 -3.296 0.462 1.00 98.69 82 ASN A N 1
ATOM 652 C CA . ASN A 1 82 ? 6.867 -4.541 -0.209 1.00 98.69 82 ASN A CA 1
ATOM 653 C C . ASN A 1 82 ? 7.039 -5.777 0.685 1.00 98.69 82 ASN A C 1
ATOM 655 O O . ASN A 1 82 ? 6.279 -6.736 0.548 1.00 98.69 82 ASN A O 1
ATOM 659 N N . ALA A 1 83 ? 8.005 -5.763 1.611 1.00 98.19 83 ALA A N 1
ATOM 660 C CA . ALA A 1 83 ? 8.158 -6.837 2.590 1.00 98.19 83 ALA A CA 1
ATOM 661 C C . ALA A 1 83 ? 6.934 -6.929 3.519 1.00 98.19 83 ALA A C 1
ATOM 663 O O . ALA A 1 83 ? 6.408 -8.023 3.725 1.00 98.19 83 ALA A O 1
ATOM 664 N N . ALA A 1 84 ? 6.430 -5.786 3.996 1.00 97.88 84 ALA A N 1
ATOM 665 C CA . ALA A 1 84 ? 5.219 -5.721 4.809 1.00 97.88 84 ALA A CA 1
ATOM 666 C C . ALA A 1 84 ? 3.977 -6.139 4.007 1.00 97.88 84 ALA A C 1
ATOM 668 O O . ALA A 1 84 ? 3.207 -6.973 4.477 1.00 97.88 84 ALA A O 1
ATOM 669 N N . LEU A 1 85 ? 3.808 -5.647 2.771 1.00 98.25 85 LEU A N 1
ATOM 670 C CA . LEU A 1 85 ? 2.695 -6.055 1.897 1.00 98.25 85 LEU A CA 1
ATOM 671 C C . LEU A 1 85 ? 2.699 -7.567 1.633 1.00 98.25 85 LEU A C 1
ATOM 673 O O . LEU A 1 85 ? 1.642 -8.203 1.646 1.00 98.25 85 LEU A O 1
ATOM 677 N N . HIS A 1 86 ? 3.875 -8.152 1.393 1.00 98.31 86 HIS A N 1
ATOM 678 C CA . HIS A 1 86 ? 4.000 -9.595 1.233 1.00 98.31 86 HIS A CA 1
ATOM 679 C C . HIS A 1 86 ? 3.565 -10.329 2.504 1.00 98.31 86 HIS A C 1
ATOM 681 O O . HIS A 1 86 ? 2.720 -11.216 2.421 1.00 98.31 86 HIS A O 1
ATOM 687 N N . ALA A 1 87 ? 4.095 -9.941 3.667 1.00 97.25 87 ALA A N 1
ATOM 688 C CA . ALA A 1 87 ? 3.753 -10.562 4.943 1.00 97.25 87 ALA A CA 1
ATOM 689 C C . ALA A 1 87 ? 2.242 -10.511 5.213 1.00 97.25 87 ALA A C 1
ATOM 691 O O . ALA A 1 87 ? 1.638 -11.559 5.450 1.00 97.25 87 ALA A O 1
ATOM 692 N N . LEU A 1 88 ? 1.631 -9.328 5.060 1.00 97.25 88 LEU A N 1
ATOM 693 C CA . LEU A 1 88 ? 0.188 -9.119 5.201 1.00 97.25 88 LEU A CA 1
ATOM 694 C C . LEU A 1 88 ? -0.603 -10.056 4.286 1.00 97.25 88 LEU A C 1
ATOM 696 O O . LEU A 1 88 ? -1.491 -10.762 4.741 1.00 97.25 88 LEU A O 1
ATOM 700 N N . THR A 1 89 ? -0.251 -10.122 3.002 1.00 97.69 89 THR A N 1
ATOM 701 C CA . THR A 1 89 ? -1.081 -10.797 1.989 1.00 97.69 89 THR A CA 1
ATOM 702 C C . THR A 1 89 ? -0.718 -12.264 1.720 1.00 97.69 89 THR A C 1
ATOM 704 O O . THR A 1 89 ? -1.361 -12.929 0.899 1.00 97.69 89 THR A O 1
ATOM 707 N N . SER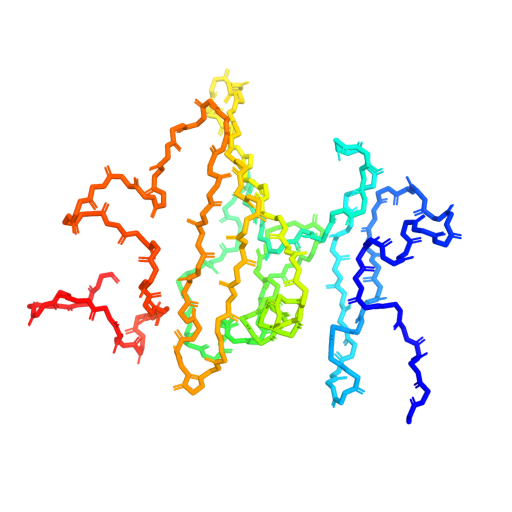 A 1 90 ? 0.307 -12.790 2.399 1.00 93.75 90 SER A N 1
ATOM 708 C CA . SER A 1 90 ? 0.868 -14.128 2.160 1.00 93.75 90 SER A CA 1
ATOM 709 C C . SER A 1 90 ? -0.100 -15.269 2.495 1.00 93.75 90 SER A C 1
ATOM 711 O O . SER A 1 90 ? -0.130 -16.286 1.793 1.00 93.75 90 SER A O 1
ATOM 713 N N . ALA A 1 91 ? -0.928 -15.097 3.525 1.00 87.50 91 ALA A N 1
ATOM 714 C CA . ALA A 1 91 ? -1.907 -16.077 3.983 1.00 87.50 91 ALA A CA 1
ATOM 715 C C . ALA A 1 91 ? -3.342 -15.590 3.735 1.00 87.50 91 ALA A C 1
ATOM 717 O O . ALA A 1 91 ? -3.597 -14.400 3.662 1.00 87.50 91 ALA A O 1
ATOM 718 N N . GLY A 1 92 ? -4.305 -16.503 3.603 1.00 89.62 92 GLY A N 1
ATOM 719 C CA . GLY A 1 92 ? -5.720 -16.129 3.487 1.00 89.62 92 GLY A CA 1
ATOM 720 C C . GLY A 1 92 ? -6.097 -15.359 2.211 1.00 89.62 92 GLY A C 1
ATOM 721 O O . GLY A 1 92 ? -5.407 -15.418 1.182 1.00 89.62 92 GLY A O 1
ATOM 722 N N . GLN A 1 93 ? -7.254 -14.701 2.282 1.00 93.12 93 GLN A N 1
ATOM 723 C CA . GLN A 1 93 ? -7.798 -13.812 1.257 1.00 93.12 93 GLN A CA 1
ATOM 724 C C . GLN A 1 93 ? -7.724 -12.376 1.762 1.00 93.12 93 GLN A C 1
ATOM 726 O O . GLN A 1 93 ? -8.096 -12.106 2.901 1.00 93.12 93 GLN A O 1
ATOM 731 N N . HIS A 1 94 ? -7.258 -11.481 0.899 1.00 97.06 94 HIS A N 1
ATOM 732 C CA . HIS A 1 94 ? -7.083 -10.071 1.203 1.00 97.06 94 HIS A CA 1
ATOM 733 C C . HIS A 1 94 ? -7.720 -9.233 0.108 1.00 97.06 94 HIS A C 1
ATOM 735 O O . HIS A 1 94 ? -7.634 -9.570 -1.076 1.00 97.06 94 HIS A O 1
ATOM 741 N N . GLN A 1 95 ? -8.342 -8.137 0.524 1.00 97.62 95 GLN A N 1
ATOM 742 C CA . GLN A 1 95 ? -8.988 -7.181 -0.355 1.00 97.62 95 GLN A CA 1
ATOM 743 C C . GLN A 1 95 ? -8.112 -5.932 -0.469 1.00 97.62 95 GLN A C 1
ATOM 745 O O . GLN A 1 95 ? -7.608 -5.428 0.531 1.00 97.62 95 GLN A O 1
ATOM 750 N N . LEU A 1 96 ? -7.947 -5.427 -1.689 1.00 98.44 96 LEU A N 1
ATOM 751 C CA . LEU A 1 96 ? -7.348 -4.122 -1.953 1.00 98.44 96 LEU A CA 1
ATOM 752 C C . LEU A 1 96 ? -8.446 -3.145 -2.349 1.00 98.44 96 LEU A C 1
ATOM 754 O O . LEU A 1 96 ? -9.206 -3.429 -3.274 1.00 98.44 96 LEU A O 1
ATOM 758 N N . ARG A 1 97 ? -8.469 -1.977 -1.711 1.00 98.50 97 ARG A N 1
ATOM 759 C CA . ARG A 1 97 ? -9.260 -0.818 -2.123 1.00 98.50 97 ARG A CA 1
ATOM 760 C C . ARG A 1 97 ? -8.316 0.300 -2.561 1.00 98.50 97 ARG A C 1
ATOM 762 O O . ARG A 1 97 ? -7.351 0.603 -1.869 1.00 98.50 97 ARG A O 1
ATOM 769 N N . ILE A 1 98 ? -8.594 0.893 -3.715 1.00 98.56 98 ILE A N 1
ATOM 770 C CA . ILE A 1 98 ? -7.898 2.062 -4.255 1.00 98.56 98 ILE A CA 1
ATOM 771 C C . ILE A 1 98 ? -8.934 3.168 -4.397 1.00 98.56 98 ILE A C 1
ATOM 773 O O . ILE A 1 98 ? -9.952 2.967 -5.059 1.00 98.56 98 ILE A O 1
ATOM 777 N N . GLU A 1 99 ? -8.659 4.326 -3.812 1.00 98.38 99 GLU A N 1
ATOM 778 C CA . GLU A 1 99 ? -9.478 5.529 -3.938 1.00 98.38 99 GLU A CA 1
ATOM 779 C C . GLU A 1 99 ? -8.665 6.626 -4.615 1.00 98.38 99 GLU A C 1
ATOM 781 O O . GLU A 1 99 ? -7.485 6.814 -4.325 1.00 98.38 99 GLU A O 1
ATOM 786 N N . LEU A 1 100 ? -9.296 7.311 -5.563 1.00 97.69 100 LEU A N 1
ATOM 787 C CA . LEU A 1 100 ? -8.689 8.359 -6.374 1.00 97.69 100 LEU A CA 1
ATOM 788 C C . LEU A 1 100 ? -9.597 9.584 -6.342 1.00 97.69 100 LEU A C 1
ATOM 790 O O . LEU A 1 100 ? -10.819 9.445 -6.420 1.00 97.69 100 LEU A O 1
ATOM 794 N N . GLU A 1 101 ? -8.998 10.768 -6.279 1.00 97.81 101 GLU A N 1
ATOM 795 C CA . GLU A 1 101 ? -9.683 12.054 -6.392 1.00 97.81 101 GLU A CA 1
ATOM 796 C C . GLU A 1 101 ? -8.999 12.890 -7.480 1.00 97.81 101 GLU A C 1
ATOM 798 O O . GLU A 1 101 ? -7.769 12.961 -7.527 1.00 97.81 101 GLU A O 1
ATOM 803 N N . ASP A 1 102 ? -9.781 13.483 -8.383 1.00 96.31 102 ASP A N 1
ATOM 804 C CA . ASP A 1 102 ? -9.258 14.421 -9.379 1.00 96.31 102 ASP A CA 1
ATOM 805 C C . ASP A 1 102 ? -9.230 15.873 -8.863 1.00 96.31 102 ASP A C 1
ATOM 807 O O . ASP A 1 102 ? -9.771 16.211 -7.812 1.00 96.31 102 ASP A O 1
ATOM 811 N N . TRP A 1 103 ? -8.630 16.778 -9.638 1.00 95.62 103 TRP A N 1
ATOM 812 C CA . TRP A 1 103 ? -8.538 18.204 -9.290 1.00 95.62 103 TRP A CA 1
ATOM 813 C C . TRP A 1 103 ? -9.895 18.930 -9.213 1.00 95.62 103 TRP A C 1
ATOM 815 O O . TRP A 1 103 ? -9.959 20.069 -8.751 1.00 95.62 103 TRP A O 1
ATOM 825 N N . TYR A 1 104 ? -10.976 18.288 -9.664 1.00 97.12 104 TYR A N 1
ATOM 826 C CA . TYR A 1 104 ? -12.358 18.759 -9.577 1.00 97.12 104 TYR A CA 1
ATOM 827 C C . TYR A 1 104 ? -13.144 18.029 -8.472 1.00 97.12 104 TYR A C 1
ATOM 829 O O . TYR A 1 104 ? -14.381 18.052 -8.478 1.00 97.12 104 TYR A O 1
ATOM 837 N N . GLN A 1 105 ? -12.436 17.398 -7.525 1.00 96.38 105 GLN A N 1
ATOM 838 C CA . GLN A 1 105 ? -12.975 16.682 -6.365 1.00 96.38 105 GLN A CA 1
ATOM 839 C C . GLN A 1 105 ? -13.866 15.486 -6.740 1.00 96.38 105 GLN A C 1
ATOM 841 O O . GLN A 1 105 ? -14.699 15.039 -5.948 1.00 96.38 105 GLN A O 1
ATOM 846 N N . GLN A 1 106 ? -13.728 14.952 -7.958 1.00 97.88 106 GLN A N 1
ATOM 847 C CA . GLN A 1 106 ? -14.437 13.743 -8.357 1.00 97.88 106 GLN A CA 1
ATOM 848 C C . GLN A 1 106 ? -13.711 12.525 -7.807 1.00 97.88 106 GLN A C 1
ATOM 850 O O . GLN A 1 106 ? -12.567 12.251 -8.168 1.00 97.88 106 GLN A O 1
ATOM 855 N N . LYS A 1 107 ? -14.417 11.768 -6.967 1.00 97.31 107 LYS A N 1
ATOM 856 C CA . LYS A 1 107 ? -13.917 10.523 -6.389 1.00 97.31 107 LYS A CA 1
ATOM 857 C C . LYS A 1 107 ? -14.312 9.315 -7.227 1.00 97.31 107 LYS A C 1
ATOM 859 O O . LYS A 1 107 ? -15.424 9.243 -7.764 1.00 97.31 107 LYS A O 1
ATOM 864 N N . ARG A 1 108 ? -13.395 8.357 -7.316 1.00 98.00 108 ARG A N 1
ATOM 865 C CA . ARG A 1 108 ? -13.597 7.029 -7.903 1.00 98.00 108 ARG A CA 1
ATOM 866 C C . ARG A 1 108 ? -12.889 5.981 -7.061 1.00 98.00 108 ARG A C 1
ATOM 868 O O . ARG A 1 108 ? -11.911 6.284 -6.380 1.00 98.00 108 ARG A O 1
ATOM 875 N N . GLN A 1 109 ? -13.363 4.745 -7.137 1.00 98.00 109 GLN A N 1
ATOM 876 C CA . GLN A 1 109 ? -12.783 3.622 -6.419 1.00 98.00 109 GLN A CA 1
ATOM 877 C C . GLN A 1 109 ? -12.637 2.370 -7.288 1.00 98.00 109 GLN A C 1
ATOM 879 O O . GLN A 1 109 ? -13.425 2.111 -8.203 1.00 98.00 109 GLN A O 1
ATOM 884 N N . ALA A 1 110 ? -11.620 1.580 -6.967 1.00 98.31 110 ALA A N 1
ATOM 885 C CA . ALA A 1 110 ? -11.429 0.225 -7.454 1.00 98.31 110 ALA A CA 1
ATOM 886 C C . ALA A 1 110 ? -11.200 -0.705 -6.266 1.00 98.31 110 ALA A C 1
ATOM 888 O O . ALA A 1 110 ? -10.366 -0.427 -5.408 1.00 98.31 110 ALA A O 1
ATOM 889 N N . THR A 1 111 ? -11.896 -1.831 -6.243 1.00 98.44 111 THR A N 1
ATOM 890 C CA . THR A 1 111 ? -11.758 -2.851 -5.211 1.00 98.44 111 THR A CA 1
ATOM 891 C C . THR A 1 111 ? -11.440 -4.193 -5.862 1.00 98.44 111 THR A C 1
ATOM 893 O O . THR A 1 111 ? -12.107 -4.580 -6.818 1.00 98.44 111 THR A O 1
ATOM 896 N N . TYR A 1 112 ? -10.436 -4.902 -5.349 1.00 98.19 112 TYR A N 1
ATOM 897 C CA . TYR A 1 112 ? -10.005 -6.230 -5.795 1.00 98.19 112 TYR A CA 1
ATOM 898 C C . TYR A 1 112 ? -10.091 -7.190 -4.607 1.00 98.19 112 TYR A C 1
ATOM 900 O O . TYR A 1 112 ? -9.338 -7.038 -3.647 1.00 98.19 112 TYR A O 1
ATOM 908 N N . ASN A 1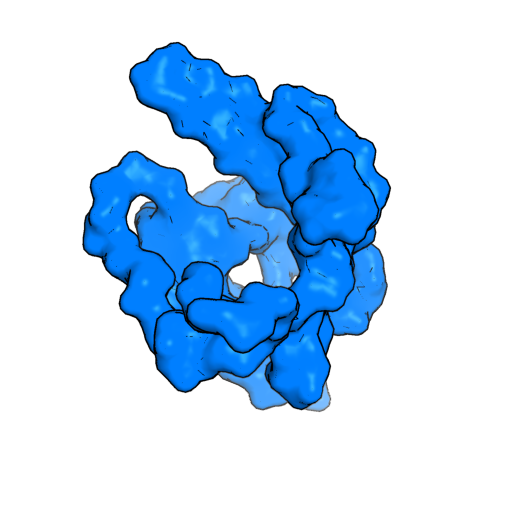 113 ? -11.001 -8.166 -4.650 1.00 97.50 113 ASN A N 1
ATOM 909 C CA . ASN A 1 113 ? -11.257 -9.072 -3.514 1.00 97.50 113 ASN A CA 1
ATOM 910 C C . ASN A 1 113 ? -10.210 -10.182 -3.351 1.00 97.50 113 ASN A C 1
ATOM 912 O O . ASN A 1 113 ? -10.205 -10.893 -2.347 1.00 97.50 113 ASN A O 1
ATOM 916 N N . ASN A 1 114 ? -9.315 -10.325 -4.327 1.00 97.00 114 ASN A N 1
ATOM 917 C CA . ASN A 1 114 ? -8.184 -11.233 -4.253 1.00 97.00 114 ASN A CA 1
ATOM 918 C C . ASN A 1 114 ? -6.909 -10.477 -4.629 1.00 97.00 114 ASN A C 1
ATOM 920 O O . ASN A 1 114 ? -6.530 -10.397 -5.801 1.00 97.00 114 ASN A O 1
ATOM 924 N N . PHE A 1 115 ? -6.289 -9.894 -3.607 1.00 98.06 115 PHE A N 1
ATOM 925 C CA . PHE A 1 115 ? -5.048 -9.143 -3.691 1.00 98.06 115 PHE A CA 1
ATOM 926 C C . PHE A 1 115 ? -3.915 -9.880 -2.978 1.00 98.06 115 PHE A C 1
ATOM 928 O O . PHE A 1 115 ? -4.048 -10.244 -1.809 1.00 98.06 115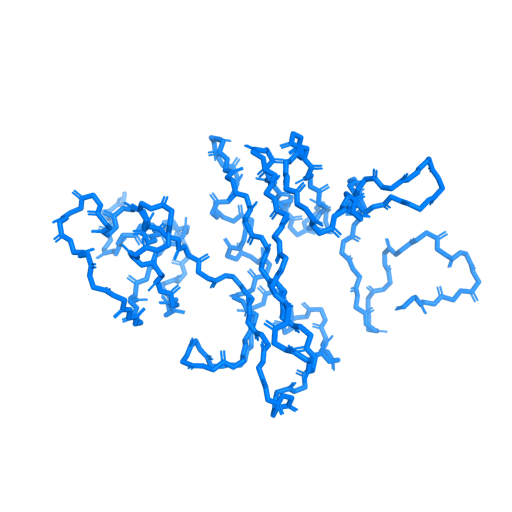 PHE A O 1
ATOM 935 N N . LYS A 1 116 ? -2.790 -10.085 -3.673 1.00 98.25 116 LYS A N 1
ATOM 936 C CA . LYS A 1 116 ? -1.564 -10.643 -3.085 1.00 98.25 116 LYS A CA 1
ATOM 937 C C . LYS A 1 116 ? -0.314 -10.004 -3.656 1.00 98.25 116 LYS A C 1
ATOM 939 O O . LYS A 1 116 ? -0.247 -9.693 -4.845 1.00 98.25 116 LYS A O 1
ATOM 944 N N . VAL A 1 117 ? 0.704 -9.917 -2.813 1.00 98.44 117 VAL A N 1
ATOM 945 C CA . VAL A 1 117 ? 2.071 -9.577 -3.196 1.00 98.44 117 VAL A CA 1
ATOM 946 C C . VAL A 1 117 ? 2.959 -10.777 -2.885 1.00 98.44 117 VAL A C 1
ATOM 948 O O . VAL A 1 117 ? 3.002 -11.266 -1.756 1.00 98.44 117 VAL A O 1
ATOM 951 N N . ALA A 1 118 ? 3.635 -11.304 -3.906 1.00 98.44 118 ALA A N 1
ATOM 952 C CA . ALA A 1 118 ? 4.539 -12.442 -3.747 1.00 98.44 118 ALA A CA 1
ATOM 953 C C . ALA A 1 118 ? 5.808 -12.065 -2.957 1.00 98.44 118 ALA A C 1
ATOM 955 O O . ALA A 1 118 ? 6.050 -10.898 -2.666 1.00 98.44 118 ALA A O 1
ATOM 956 N N . SER A 1 119 ? 6.646 -13.044 -2.618 1.00 98.25 119 SER A N 1
ATOM 957 C CA . SER A 1 119 ? 7.885 -12.783 -1.874 1.00 98.25 119 SER A CA 1
ATOM 958 C C . SER A 1 119 ? 8.918 -12.002 -2.698 1.00 98.25 119 SER A C 1
ATOM 960 O O . SER A 1 119 ? 8.824 -11.917 -3.927 1.00 98.25 119 SER A O 1
ATOM 962 N N . GLU A 1 120 ? 9.968 -11.494 -2.043 1.00 98.19 120 GLU A N 1
ATOM 963 C CA . GLU A 1 120 ? 11.086 -10.827 -2.732 1.00 98.19 120 GLU A CA 1
ATOM 964 C C . GLU A 1 120 ? 11.763 -11.752 -3.758 1.00 98.19 120 GLU A C 1
ATOM 966 O O . GLU A 1 120 ? 12.088 -11.328 -4.867 1.00 98.19 120 GLU A O 1
ATOM 971 N N . ALA A 1 121 ? 11.899 -13.045 -3.441 1.00 98.12 121 ALA A N 1
ATOM 972 C CA . ALA A 1 121 ? 12.435 -14.054 -4.361 1.00 98.12 121 ALA A CA 1
ATOM 973 C C . ALA A 1 121 ? 11.574 -14.214 -5.628 1.00 98.12 121 ALA A C 1
ATOM 975 O O . ALA A 1 121 ? 12.075 -14.566 -6.696 1.00 98.12 121 ALA A O 1
ATOM 976 N N . GLN A 1 122 ? 10.277 -13.922 -5.520 1.00 98.25 122 GLN A N 1
ATOM 977 C CA . GLN A 1 122 ? 9.329 -13.866 -6.631 1.00 98.25 122 GLN A CA 1
ATOM 978 C C . GLN A 1 122 ? 9.086 -12.431 -7.124 1.00 98.25 122 GLN A C 1
ATOM 980 O O . GLN A 1 122 ? 8.130 -12.188 -7.865 1.00 98.25 122 GLN A O 1
ATOM 985 N N . ARG A 1 123 ? 9.974 -11.499 -6.751 1.00 98.38 123 ARG A N 1
ATOM 986 C CA . ARG A 1 123 ? 10.020 -10.104 -7.206 1.00 98.38 123 ARG A CA 1
ATOM 987 C C . ARG A 1 123 ? 8.730 -9.343 -6.915 1.00 98.38 123 ARG A C 1
ATOM 989 O O . ARG A 1 123 ? 8.261 -8.593 -7.768 1.00 98.38 123 ARG A O 1
ATOM 996 N N . TYR A 1 124 ? 8.126 -9.600 -5.754 1.00 98.56 124 TYR A N 1
ATOM 997 C CA . TYR A 1 124 ? 6.894 -8.938 -5.313 1.00 98.56 124 TYR A CA 1
ATOM 998 C C . TYR A 1 124 ? 5.776 -8.961 -6.361 1.00 98.56 124 TYR A C 1
ATOM 1000 O O . TYR A 1 124 ? 5.037 -7.995 -6.524 1.00 98.56 124 TYR A O 1
ATOM 1008 N N . ARG A 1 125 ? 5.671 -10.069 -7.110 1.00 98.19 125 ARG A N 1
ATOM 1009 C CA . ARG A 1 125 ? 4.677 -10.227 -8.174 1.00 98.19 125 ARG A CA 1
ATOM 1010 C C . ARG A 1 125 ? 3.265 -9.949 -7.656 1.00 98.19 125 ARG A C 1
ATOM 1012 O O . ARG A 1 125 ? 2.848 -10.548 -6.663 1.00 98.19 125 ARG A O 1
ATOM 1019 N N . LEU A 1 126 ? 2.544 -9.092 -8.373 1.00 98.00 126 LEU A N 1
ATOM 1020 C CA . LEU A 1 126 ? 1.176 -8.697 -8.065 1.00 98.00 126 LEU A CA 1
ATOM 1021 C C . LEU A 1 126 ? 0.180 -9.796 -8.451 1.00 98.00 126 LEU A C 1
ATOM 1023 O O . LEU A 1 126 ? 0.285 -10.403 -9.515 1.00 98.00 126 LEU A O 1
ATOM 1027 N N . THR A 1 127 ? -0.808 -10.017 -7.594 1.00 97.62 127 THR A N 1
ATOM 1028 C CA . THR A 1 127 ? -2.074 -10.689 -7.905 1.00 97.62 127 THR A CA 1
ATOM 1029 C C . THR A 1 127 ? -3.195 -9.711 -7.581 1.00 97.62 127 THR A C 1
ATOM 1031 O O . THR A 1 127 ? -3.243 -9.216 -6.455 1.00 97.62 127 THR A O 1
ATOM 1034 N N . ALA A 1 128 ? -4.062 -9.409 -8.545 1.00 97.06 128 ALA A N 1
ATOM 1035 C CA . ALA A 1 128 ? -5.197 -8.507 -8.359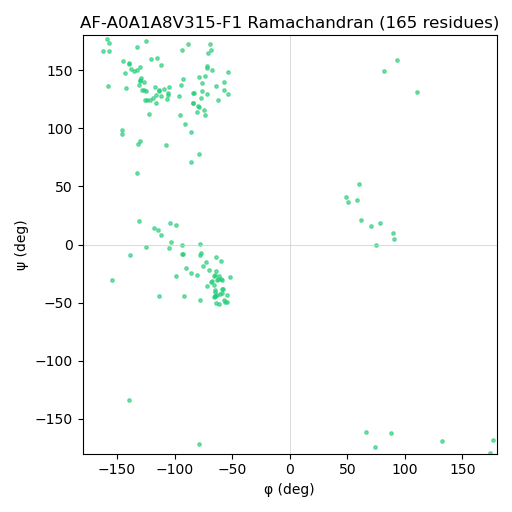 1.00 97.06 128 ALA A CA 1
ATOM 1036 C C . ALA A 1 128 ? -6.386 -8.976 -9.204 1.00 97.06 128 ALA A C 1
ATOM 1038 O O . ALA A 1 128 ? -6.475 -8.714 -10.405 1.00 97.06 128 ALA A O 1
ATOM 1039 N N . HIS A 1 129 ? -7.316 -9.680 -8.564 1.00 96.00 129 HIS A N 1
ATOM 1040 C CA . HIS A 1 129 ? -8.495 -10.241 -9.220 1.00 96.00 129 HIS A CA 1
ATOM 1041 C C . HIS A 1 129 ? -9.793 -9.792 -8.547 1.00 96.00 129 HIS A C 1
ATOM 1043 O O . HIS A 1 129 ? -9.780 -9.134 -7.508 1.00 96.00 129 HIS A O 1
ATOM 1049 N N . GLU A 1 130 ? -10.922 -10.186 -9.146 1.00 96.75 130 GLU A N 1
ATOM 1050 C CA . GLU A 1 130 ? -12.266 -9.946 -8.600 1.00 96.75 130 GLU A CA 1
ATOM 1051 C C . GLU A 1 130 ? -12.566 -8.449 -8.434 1.00 96.75 130 GLU A C 1
ATOM 1053 O O . GLU A 1 130 ? -12.952 -7.974 -7.367 1.00 96.75 130 GLU A O 1
ATOM 1058 N N . TYR A 1 131 ? -12.347 -7.709 -9.525 1.00 97.75 131 TYR A N 1
ATOM 1059 C CA . TYR A 1 131 ? -12.561 -6.270 -9.596 1.00 97.75 131 TYR A CA 1
ATOM 1060 C C . TYR A 1 131 ? -14.035 -5.883 -9.418 1.00 97.75 131 TYR A C 1
ATOM 1062 O O . TYR A 1 131 ? -14.924 -6.433 -10.071 1.00 97.75 131 TYR A O 1
ATOM 1070 N N . THR A 1 132 ? -14.260 -4.840 -8.626 1.00 98.00 132 THR A N 1
ATOM 1071 C CA . THR A 1 132 ? -15.492 -4.050 -8.577 1.00 98.00 132 THR A CA 1
ATOM 1072 C C . THR A 1 132 ? -15.148 -2.566 -8.436 1.00 98.00 132 THR A C 1
ATOM 1074 O O . THR A 1 132 ? -14.069 -2.215 -7.962 1.00 98.00 132 THR A O 1
ATOM 1077 N N . GLY A 1 133 ? -16.052 -1.677 -8.845 1.00 97.25 133 GLY A N 1
ATOM 1078 C CA . GLY A 1 133 ? -15.899 -0.233 -8.668 1.00 97.25 133 GLY A CA 1
ATOM 1079 C C . GLY A 1 133 ? -16.191 0.575 -9.922 1.00 97.25 133 GLY A C 1
ATOM 1080 O O . GLY A 1 133 ? -16.755 0.063 -10.887 1.00 97.25 133 GLY A O 1
ATOM 1081 N N . ASP A 1 134 ? -15.843 1.856 -9.874 1.00 97.62 134 ASP A N 1
ATOM 1082 C CA . ASP A 1 134 ? -16.166 2.860 -10.890 1.00 97.62 134 ASP A CA 1
ATOM 1083 C C . ASP A 1 134 ? -14.928 3.603 -11.432 1.00 97.62 134 ASP A C 1
ATOM 1085 O O . ASP A 1 134 ? -15.049 4.398 -12.363 1.00 97.62 134 ASP A O 1
ATOM 1089 N N . ALA A 1 135 ? -13.728 3.306 -10.918 1.00 96.69 135 ALA A N 1
ATOM 1090 C CA . ALA A 1 135 ? -12.456 3.839 -11.426 1.00 96.69 135 ALA A CA 1
ATOM 1091 C C . ALA A 1 135 ? -11.957 3.167 -12.724 1.00 96.69 135 ALA A C 1
ATOM 1093 O O . ALA A 1 135 ? -10.974 3.612 -13.313 1.00 96.69 135 ALA A O 1
ATOM 1094 N N . GLY A 1 136 ? -12.614 2.092 -13.174 1.00 95.00 136 GLY A N 1
ATOM 1095 C CA . GLY A 1 136 ? -12.129 1.213 -14.241 1.00 95.00 136 GLY A CA 1
ATOM 1096 C C . GLY A 1 136 ? -11.108 0.170 -13.758 1.00 95.00 136 GLY A C 1
ATOM 1097 O O . GLY A 1 136 ? -10.353 0.387 -12.810 1.00 95.00 136 GLY A O 1
ATOM 1098 N N . ASN A 1 137 ? -11.081 -0.994 -14.413 1.00 95.00 137 ASN A N 1
ATOM 1099 C CA . ASN A 1 137 ? -10.188 -2.104 -14.062 1.00 95.00 137 ASN A CA 1
ATOM 1100 C C . ASN A 1 137 ? -8.808 -1.951 -14.727 1.00 95.00 137 ASN A C 1
ATOM 1102 O O . ASN A 1 137 ? -8.478 -2.663 -15.675 1.00 95.00 137 ASN A O 1
ATOM 1106 N N . ALA A 1 138 ? -8.012 -0.989 -14.258 1.00 93.50 138 ALA A N 1
ATOM 1107 C CA . ALA A 1 138 ? -6.688 -0.722 -14.824 1.00 93.50 138 ALA A CA 1
ATOM 1108 C C . ALA A 1 138 ? -5.677 -1.848 -14.547 1.00 93.50 138 ALA A C 1
ATOM 1110 O O . ALA A 1 138 ? -4.823 -2.117 -15.391 1.00 93.50 138 ALA A O 1
ATOM 1111 N N . LEU A 1 139 ? -5.785 -2.546 -13.406 1.00 94.00 139 LEU A N 1
ATOM 1112 C CA . LEU A 1 139 ? -4.855 -3.632 -13.076 1.00 94.00 139 LEU A CA 1
ATOM 1113 C C . LEU A 1 139 ? -5.051 -4.859 -13.966 1.00 94.00 139 LEU A C 1
ATOM 1115 O O . LEU A 1 139 ? -4.092 -5.608 -14.129 1.00 94.00 139 LEU A O 1
ATOM 1119 N N . SER A 1 140 ? -6.235 -5.015 -14.573 1.00 90.75 140 SER A N 1
ATOM 1120 C CA . SER A 1 140 ? -6.550 -6.039 -15.572 1.00 90.75 140 SER A CA 1
ATOM 1121 C C . SER A 1 140 ? -7.261 -5.469 -16.801 1.00 90.75 140 SER A C 1
ATOM 1123 O O . SER A 1 140 ? -8.397 -5.818 -17.120 1.00 90.75 140 SER A O 1
ATOM 1125 N N . TYR A 1 141 ? -6.575 -4.560 -17.500 1.00 86.12 141 TYR A N 1
ATOM 1126 C CA . TYR A 1 141 ? -7.157 -3.819 -18.619 1.00 86.12 141 TYR A CA 1
ATOM 1127 C C . TYR A 1 141 ? -7.230 -4.629 -19.927 1.00 86.12 141 TYR A C 1
ATOM 1129 O O . TYR A 1 141 ? -8.264 -4.651 -20.595 1.00 86.12 141 TYR A O 1
ATOM 1137 N N . SER A 1 142 ? -6.148 -5.306 -20.330 1.00 86.19 142 SER A N 1
ATOM 1138 C CA . SER A 1 142 ? -6.118 -6.121 -21.558 1.00 86.19 142 SER A CA 1
ATOM 1139 C C . SER A 1 142 ? -5.036 -7.202 -21.515 1.00 86.19 142 SER A C 1
ATOM 1141 O O . SER A 1 142 ? -4.184 -7.199 -20.636 1.00 86.19 142 SER A O 1
ATOM 1143 N N . ARG A 1 143 ? -4.998 -8.101 -22.512 1.00 78.94 143 ARG A N 1
ATOM 1144 C CA . ARG A 1 143 ? -3.930 -9.120 -22.621 1.00 78.94 143 ARG A CA 1
ATOM 1145 C C . ARG A 1 143 ? -2.520 -8.525 -22.726 1.00 78.94 143 ARG A C 1
ATOM 1147 O O . ARG A 1 143 ? -1.570 -9.168 -22.297 1.00 78.94 143 ARG A O 1
ATOM 1154 N N . GLN A 1 144 ? -2.390 -7.336 -23.318 1.00 79.94 144 GLN A N 1
ATOM 1155 C CA . GLN A 1 144 ? -1.100 -6.677 -23.537 1.00 79.94 144 GLN A CA 1
ATOM 1156 C C . GLN A 1 144 ? -0.734 -5.751 -22.370 1.00 79.94 144 GLN A C 1
ATOM 1158 O O . GLN A 1 144 ? 0.392 -5.773 -21.876 1.00 79.94 144 GLN A O 1
ATOM 1163 N N . TYR A 1 145 ? -1.710 -4.968 -21.913 1.00 81.94 145 TYR A N 1
ATOM 1164 C CA . TYR A 1 145 ? -1.578 -3.995 -20.832 1.00 81.94 145 TYR A CA 1
ATOM 1165 C C . TYR A 1 145 ? -2.308 -4.540 -19.602 1.00 81.94 145 TYR A C 1
ATOM 1167 O O . TYR A 1 145 ? -3.499 -4.299 -19.416 1.00 81.94 145 TYR A O 1
ATOM 1175 N N . ASN A 1 146 ? -1.591 -5.355 -18.832 1.00 89.88 146 ASN A N 1
ATOM 1176 C CA . ASN A 1 146 ? -2.043 -5.986 -17.594 1.00 89.88 146 ASN A CA 1
ATOM 1177 C C . ASN A 1 146 ? -0.978 -5.750 -16.519 1.00 89.88 146 ASN A C 1
ATOM 1179 O O . ASN A 1 146 ? 0.211 -5.906 -16.821 1.00 89.88 146 ASN A O 1
ATOM 1183 N N . HIS A 1 147 ? -1.392 -5.416 -15.298 1.00 94.62 147 HIS A N 1
ATOM 1184 C CA . HIS A 1 147 ? -0.499 -5.339 -14.135 1.00 94.62 147 HIS A CA 1
ATOM 1185 C C . HIS A 1 147 ? -0.582 -6.603 -13.279 1.00 94.62 147 HIS A C 1
ATOM 1187 O O . HIS A 1 147 ? 0.401 -6.983 -12.643 1.00 94.62 147 HIS A O 1
ATOM 1193 N N . ASP A 1 148 ? -1.722 -7.291 -13.299 1.00 95.44 148 ASP A N 1
ATOM 1194 C CA . ASP A 1 148 ? -1.856 -8.595 -12.669 1.00 95.44 148 ASP A CA 1
ATOM 1195 C C . ASP A 1 148 ? -0.822 -9.595 -13.227 1.00 95.44 148 ASP A C 1
ATOM 1197 O O . ASP A 1 148 ? -0.571 -9.683 -14.435 1.00 95.44 148 ASP A O 1
ATOM 1201 N N . GLY A 1 149 ? -0.155 -10.309 -12.323 1.00 94.75 149 GLY A N 1
ATOM 1202 C CA . GLY A 1 149 ? 0.935 -11.227 -12.638 1.00 94.75 149 GLY A CA 1
ATOM 1203 C C . GLY A 1 149 ? 2.273 -10.563 -12.984 1.00 94.75 149 GLY A C 1
ATOM 1204 O O . GLY A 1 149 ? 3.245 -11.285 -13.228 1.00 94.75 149 GLY A O 1
ATOM 1205 N N . ARG A 1 150 ? 2.380 -9.226 -12.998 1.00 95.25 150 ARG A N 1
ATOM 1206 C CA . ARG A 1 150 ? 3.656 -8.529 -13.235 1.00 95.25 150 ARG A CA 1
ATOM 1207 C C . ARG A 1 150 ? 4.521 -8.508 -11.980 1.00 95.25 150 ARG A C 1
ATOM 1209 O O . ARG A 1 150 ? 4.017 -8.404 -10.862 1.00 95.25 150 ARG A O 1
ATOM 1216 N N . SER A 1 151 ? 5.831 -8.624 -12.179 1.00 97.00 151 SER A N 1
ATOM 1217 C CA . SER A 1 151 ? 6.822 -8.367 -11.133 1.00 97.00 151 SER A CA 1
ATOM 1218 C C . SER A 1 151 ? 6.917 -6.874 -10.844 1.00 97.00 151 SER A C 1
ATOM 1220 O O . SER A 1 151 ? 6.634 -6.050 -11.711 1.00 97.00 151 SER A O 1
ATOM 1222 N N . PHE A 1 152 ? 7.320 -6.549 -9.621 1.00 97.94 152 PHE A N 1
ATOM 1223 C CA . PHE A 1 152 ? 7.682 -5.190 -9.254 1.00 97.94 152 PHE A CA 1
ATOM 1224 C C . PHE A 1 152 ? 9.045 -4.837 -9.862 1.00 97.94 152 PHE A C 1
ATOM 1226 O O . PHE A 1 152 ? 9.932 -5.699 -9.917 1.00 97.94 152 PHE A O 1
ATOM 1233 N N . SER A 1 153 ? 9.208 -3.578 -10.257 1.00 96.81 153 SER A N 1
ATOM 1234 C CA . SER A 1 153 ? 10.438 -3.008 -10.814 1.00 96.81 153 SER A CA 1
ATOM 1235 C C . SER A 1 153 ? 10.673 -1.626 -10.215 1.00 96.81 153 SER A C 1
ATOM 1237 O O . SER A 1 153 ? 9.722 -0.939 -9.846 1.00 96.81 153 SER A O 1
ATOM 1239 N N . THR A 1 154 ? 11.935 -1.228 -10.126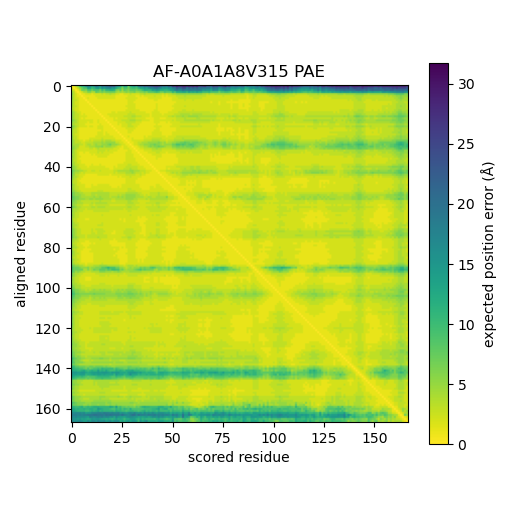 1.00 97.19 154 THR A N 1
ATOM 1240 C CA . THR A 1 154 ? 12.366 0.124 -9.750 1.00 97.19 154 THR A CA 1
ATOM 1241 C C . THR A 1 154 ? 13.422 0.611 -10.735 1.00 97.19 154 THR A C 1
ATOM 1243 O O . THR A 1 154 ? 13.951 -0.163 -11.539 1.00 97.19 154 THR A O 1
ATOM 1246 N N . THR A 1 155 ? 13.773 1.894 -10.672 1.00 94.12 155 THR A N 1
ATOM 1247 C CA . THR A 1 155 ? 14.752 2.492 -11.596 1.00 94.12 155 THR A CA 1
ATOM 1248 C C . THR A 1 155 ? 16.132 1.833 -11.525 1.00 94.12 155 THR A C 1
ATOM 1250 O O . THR A 1 155 ? 16.827 1.753 -12.537 1.00 94.12 155 THR A O 1
ATOM 1253 N N . ASP A 1 156 ? 16.511 1.303 -10.361 1.00 96.19 156 ASP A N 1
ATOM 1254 C CA . ASP A 1 156 ? 17.755 0.569 -10.111 1.00 96.19 156 ASP A CA 1
ATOM 1255 C C . ASP A 1 156 ? 17.626 -0.959 -10.263 1.00 96.19 156 ASP A C 1
ATOM 1257 O O . ASP A 1 156 ? 18.639 -1.664 -10.222 1.00 96.19 156 ASP A O 1
ATOM 1261 N N . ARG A 1 157 ? 16.408 -1.493 -10.442 1.00 95.00 157 ARG A N 1
ATOM 1262 C CA . ARG A 1 157 ? 16.171 -2.935 -10.577 1.00 95.00 157 ARG A CA 1
ATOM 1263 C C . ARG A 1 157 ? 15.017 -3.249 -11.526 1.00 95.00 157 ARG A C 1
ATOM 1265 O O . ARG A 1 157 ? 13.852 -3.321 -11.134 1.00 95.00 157 ARG A O 1
ATOM 1272 N N . ASP A 1 158 ? 15.393 -3.506 -12.771 1.00 93.81 158 ASP A N 1
ATOM 1273 C CA . ASP A 1 158 ? 14.480 -3.846 -13.853 1.00 93.81 158 ASP A CA 1
ATOM 1274 C C . ASP A 1 158 ? 14.033 -5.320 -13.787 1.00 93.81 158 ASP A C 1
ATOM 1276 O O . ASP A 1 158 ? 14.831 -6.261 -13.880 1.00 93.81 158 ASP A O 1
ATOM 1280 N N . HIS A 1 159 ? 12.729 -5.517 -13.616 1.00 92.12 159 HIS A N 1
ATOM 1281 C CA . HIS A 1 159 ? 12.049 -6.797 -13.785 1.00 92.12 159 HIS A CA 1
ATOM 1282 C C . HIS A 1 159 ? 10.801 -6.673 -14.670 1.00 92.12 159 HIS A C 1
ATOM 1284 O O . HIS A 1 159 ? 9.896 -7.516 -14.573 1.00 92.12 159 HIS A O 1
ATOM 1290 N N . ASP A 1 160 ? 10.713 -5.615 -15.476 1.00 87.75 160 ASP A N 1
ATOM 1291 C CA . ASP A 1 160 ? 9.558 -5.391 -16.324 1.00 87.75 160 ASP A CA 1
ATOM 1292 C C . ASP A 1 160 ? 9.623 -6.275 -17.590 1.00 87.75 160 ASP A C 1
ATOM 1294 O O . ASP A 1 160 ? 10.383 -7.245 -17.669 1.00 87.75 160 ASP A O 1
ATOM 1298 N N . GLN A 1 161 ? 8.715 -6.054 -18.541 1.00 83.56 161 GLN A N 1
ATOM 1299 C CA . GLN A 1 161 ? 8.665 -6.835 -19.787 1.00 83.56 161 GLN A CA 1
ATOM 1300 C C . GLN A 1 161 ? 9.042 -6.031 -21.030 1.00 83.56 161 GLN A C 1
ATOM 1302 O O . GLN A 1 161 ? 8.875 -6.506 -22.158 1.00 83.56 161 GLN A O 1
ATOM 1307 N N . TYR A 1 162 ? 9.519 -4.811 -20.843 1.00 83.00 162 TYR A N 1
ATOM 1308 C CA . TYR A 1 162 ? 9.904 -3.919 -21.905 1.00 83.00 162 TYR A CA 1
ATOM 1309 C C . TYR A 1 162 ? 11.347 -4.194 -22.324 1.00 83.00 162 TYR A C 1
ATOM 1311 O O . TYR A 1 162 ? 12.316 -3.698 -21.778 1.00 83.00 162 TYR A O 1
ATOM 1319 N N . VAL A 1 163 ? 11.496 -4.986 -23.382 1.00 79.00 163 VAL A N 1
ATOM 1320 C CA . VAL A 1 163 ? 12.804 -5.458 -23.871 1.00 79.00 163 VAL A CA 1
ATOM 1321 C C . VAL A 1 163 ? 13.790 -4.358 -24.291 1.00 79.00 163 VAL A C 1
ATOM 1323 O O . VAL A 1 163 ? 14.964 -4.650 -24.506 1.00 79.00 163 VAL A O 1
ATOM 1326 N N . SER A 1 164 ? 13.329 -3.121 -24.472 1.00 81.00 164 SER A N 1
ATOM 1327 C CA . SER A 1 164 ? 14.123 -2.004 -24.995 1.00 81.00 164 SER A CA 1
ATOM 1328 C C . SER A 1 164 ? 14.351 -0.869 -23.991 1.00 81.00 164 SER A C 1
ATOM 1330 O O . SER A 1 164 ? 14.803 0.201 -24.399 1.00 81.00 164 SER A O 1
ATOM 1332 N N . GLY A 1 165 ? 14.058 -1.068 -22.704 1.00 78.38 165 GLY A N 1
ATOM 1333 C CA . GLY A 1 165 ? 14.308 -0.072 -21.659 1.00 78.38 165 GLY A CA 1
ATOM 1334 C C . GLY A 1 165 ? 13.813 -0.519 -20.286 1.00 78.38 165 GLY A C 1
ATOM 1335 O O . GLY A 1 165 ? 13.449 -1.668 -20.123 1.00 78.38 165 GLY A O 1
ATOM 1336 N N . ASN A 1 166 ? 13.784 0.412 -19.336 1.00 86.38 166 ASN A N 1
ATOM 1337 C CA . ASN A 1 166 ? 13.142 0.248 -18.030 1.00 86.38 166 ASN A CA 1
ATOM 1338 C C . ASN A 1 166 ? 11.952 1.217 -17.985 1.00 86.38 166 ASN A C 1
ATOM 1340 O O . ASN A 1 166 ? 12.092 2.363 -18.436 1.00 86.38 166 ASN A O 1
ATOM 1344 N N . CYS A 1 167 ? 10.797 0.733 -17.545 1.00 82.19 167 CYS A N 1
ATOM 1345 C CA . CYS A 1 167 ? 9.552 1.491 -17.444 1.00 82.19 167 CYS A CA 1
ATOM 1346 C C . CYS A 1 167 ? 9.553 2.481 -16.274 1.00 82.19 167 CYS A C 1
ATOM 1348 O O . CYS A 1 167 ? 10.217 2.225 -15.246 1.00 82.19 167 CYS A O 1
#

Radius of gyration: 16.2 Å; Cα contacts (8 Å, |Δi|>4): 334; chains: 1; bounding box: 34×36×46 Å

InterPro domains:
  IPR002181 Fibrinogen, alpha/beta/gamma chain, C-terminal globular domain [PF00147] (6-167)
  IPR002181 Fibrinogen, alpha/beta/gamma chain, C-terminal globular domain [PS51406] (1-167)
  IPR002181 Fibrinogen, alpha/beta/gamma chain, C-terminal globular domain [SM00186] (4-166)
  IPR002181 Fibrinogen, alpha/beta/gamma chain, C-terminal globular domain [cd00087] (5-167)
  IPR014716 Fibrinogen, alpha/beta/gamma chain, C-terminal globular, subdomain 1 [G3DSA:3.90.215.10] (1-167)
  IPR036056 Fibrinogen-like, C-terminal [SSF56496] (4-167)
  IPR037579 Fibrinogen/angiopoietin-like [PTHR47221] (5-167)

Seque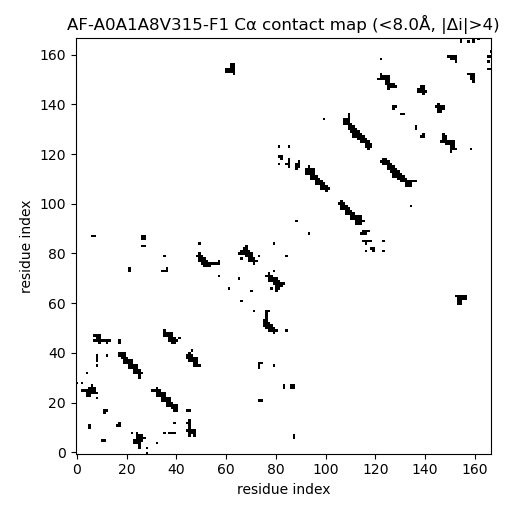nce (167 aa):
MERLHPQDCAEIYRLGITEDGIYTIQPDLEGPALEAKCDMETVGGGWTVIQNRQDGLVDFNRTWQEYREGFGNPQGEHWLGNAALHALTSAGQHQLRIELEDWYQQKRQATYNNFKVASEAQRYRLTAHEYTGDAGNALSYSRQYNHDGRSFSTTDRDHDQYVSGNC

pLDDT: mean 95.25, std 5.93, range [60.03, 98.81]